Protein AF-A0A1F6U1R1-F1 (afdb_monomer_lite)

Sequence (102 aa):
MAPDDRALLADYAWFLYNQDPTNTEGLVRELYGRLYRLEPRNPHALWFLGLAAYQKGDYRKAVGYWERMLKLVPPQGNTAKELRAAIAKARAMAAGGGTPGR

Foldseek 3Di:
DPDPPLVVLVVVLVVVCVVPVLDLDDPNVVSLVVSCVVPVQDLVSLQSQLSSCVVVLVLVSNLVSLVSSLVVDDCPDPSNVVSVVSNVVSVCSVVPVDDDDD

Structure (mmCIF, N/CA/C/O backbone):
data_AF-A0A1F6U1R1-F1
#
_entry.id   AF-A0A1F6U1R1-F1
#
loop_
_atom_site.group_PDB
_atom_site.id
_atom_site.type_symbol
_atom_site.label_atom_id
_atom_site.label_alt_id
_atom_site.label_comp_id
_atom_site.label_asym_id
_atom_site.label_entity_id
_atom_site.label_seq_id
_atom_site.pdbx_PDB_ins_code
_atom_site.Cartn_x
_atom_site.Cartn_y
_atom_site.Cartn_z
_atom_site.occupancy
_atom_site.B_iso_or_equiv
_atom_site.auth_seq_id
_atom_site.auth_comp_id
_atom_site.auth_asym_id
_atom_site.auth_atom_id
_atom_site.pdbx_PDB_model_num
ATOM 1 N N . MET A 1 1 ? 15.718 -10.662 -24.843 1.00 46.81 1 MET A N 1
ATOM 2 C CA . MET A 1 1 ? 14.485 -10.385 -24.080 1.00 46.81 1 MET A CA 1
ATOM 3 C C . MET A 1 1 ? 14.608 -8.960 -23.582 1.00 46.81 1 MET A C 1
ATOM 5 O O . MET A 1 1 ? 15.555 -8.690 -22.856 1.00 46.81 1 MET A O 1
ATOM 9 N N . ALA A 1 2 ? 13.779 -8.037 -24.073 1.00 52.03 2 ALA A N 1
ATOM 10 C CA . ALA A 1 2 ? 13.746 -6.690 -23.509 1.00 52.03 2 ALA A CA 1
ATOM 11 C C . ALA A 1 2 ? 13.223 -6.798 -22.065 1.00 52.03 2 ALA A C 1
ATOM 13 O O . ALA A 1 2 ? 12.352 -7.642 -21.838 1.00 52.03 2 ALA A O 1
ATOM 14 N N . PRO A 1 3 ? 13.754 -6.034 -21.095 1.00 54.28 3 PRO A N 1
ATOM 15 C CA . PRO A 1 3 ? 13.137 -5.958 -19.775 1.00 54.28 3 PRO A CA 1
ATOM 16 C C . PRO A 1 3 ? 11.654 -5.629 -19.973 1.00 54.28 3 PRO A C 1
ATOM 18 O O . PRO A 1 3 ? 11.330 -4.658 -20.655 1.00 54.28 3 PRO A O 1
ATOM 21 N N . ASP A 1 4 ? 10.769 -6.494 -19.473 1.00 65.31 4 ASP A N 1
ATOM 22 C CA . ASP A 1 4 ? 9.324 -6.328 -19.621 1.00 65.31 4 ASP A CA 1
ATOM 23 C C . ASP A 1 4 ? 8.936 -4.924 -19.139 1.00 65.31 4 ASP A C 1
ATOM 25 O O . ASP A 1 4 ? 9.364 -4.504 -18.060 1.00 65.31 4 ASP A O 1
ATOM 29 N N . ASP A 1 5 ? 8.090 -4.217 -19.898 1.00 76.88 5 ASP A N 1
ATOM 30 C CA . ASP A 1 5 ? 7.612 -2.859 -19.575 1.00 76.88 5 ASP A CA 1
ATOM 31 C C . ASP A 1 5 ? 7.115 -2.733 -18.122 1.00 76.88 5 ASP A C 1
ATOM 33 O O . ASP A 1 5 ? 7.133 -1.656 -17.531 1.00 76.88 5 ASP A O 1
ATOM 37 N N . ARG A 1 6 ? 6.672 -3.848 -17.528 1.00 82.50 6 ARG A N 1
ATOM 38 C CA . ARG A 1 6 ? 6.198 -3.958 -16.144 1.00 82.50 6 ARG A CA 1
ATOM 39 C C . ARG A 1 6 ? 7.314 -3.804 -15.110 1.00 82.50 6 ARG A C 1
ATOM 41 O O . ARG A 1 6 ? 7.115 -3.099 -14.124 1.00 82.50 6 ARG A O 1
ATOM 48 N N . ALA A 1 7 ? 8.470 -4.429 -15.340 1.00 82.38 7 ALA A N 1
ATOM 49 C CA . ALA A 1 7 ? 9.618 -4.341 -14.441 1.00 82.38 7 ALA A CA 1
ATOM 50 C C . ALA A 1 7 ? 10.201 -2.924 -14.464 1.00 82.38 7 ALA A C 1
ATOM 52 O O . ALA A 1 7 ? 10.381 -2.317 -13.414 1.00 82.38 7 ALA A O 1
ATOM 53 N N . LEU A 1 8 ? 10.354 -2.344 -15.660 1.00 86.50 8 LEU A N 1
ATOM 54 C CA . LEU A 1 8 ? 10.793 -0.956 -15.811 1.00 86.50 8 LEU A CA 1
ATOM 55 C C . LEU A 1 8 ? 9.814 0.027 -15.149 1.00 86.50 8 LEU A C 1
ATOM 57 O O . LEU A 1 8 ? 10.231 0.977 -14.488 1.00 86.50 8 LEU A O 1
ATOM 61 N N . LEU A 1 9 ? 8.506 -0.212 -15.294 1.00 87.75 9 LEU A N 1
ATOM 62 C CA . LEU A 1 9 ? 7.474 0.577 -14.624 1.00 87.75 9 LEU A CA 1
ATOM 63 C C . LEU A 1 9 ? 7.592 0.491 -13.096 1.00 87.75 9 LEU A C 1
ATOM 65 O O . LEU A 1 9 ? 7.445 1.511 -12.425 1.00 87.75 9 LEU A O 1
ATOM 69 N N . ALA A 1 10 ? 7.845 -0.702 -12.553 1.00 88.50 10 ALA A N 1
ATOM 70 C CA . ALA A 1 10 ? 8.015 -0.914 -11.120 1.00 88.50 10 ALA A CA 1
ATOM 71 C C . ALA A 1 10 ? 9.273 -0.223 -10.583 1.00 88.50 10 ALA A C 1
ATOM 73 O O . ALA A 1 10 ? 9.177 0.513 -9.601 1.00 88.50 10 ALA A O 1
ATOM 74 N N . ASP A 1 11 ? 10.411 -0.384 -11.259 1.00 90.44 11 ASP A N 1
ATOM 75 C CA . ASP A 1 11 ? 11.679 0.241 -10.873 1.00 90.44 11 ASP A CA 1
ATOM 76 C C . ASP A 1 11 ? 11.583 1.768 -10.923 1.00 90.44 11 ASP A C 1
ATOM 78 O O . ASP A 1 11 ? 12.027 2.457 -10.003 1.00 90.44 11 ASP A O 1
ATOM 82 N N . TYR A 1 12 ? 10.933 2.312 -11.956 1.00 91.12 12 TYR A N 1
ATOM 83 C CA . TYR A 1 12 ? 10.733 3.752 -12.077 1.00 91.12 12 TYR A CA 1
ATOM 84 C C . TYR A 1 12 ? 9.779 4.301 -11.006 1.00 91.12 12 TYR A C 1
ATOM 86 O O . TYR A 1 12 ? 10.073 5.320 -10.379 1.00 91.12 12 TYR A O 1
ATOM 94 N N . ALA A 1 13 ? 8.664 3.611 -10.739 1.00 92.31 13 ALA A N 1
ATOM 95 C CA . ALA A 1 13 ? 7.737 3.986 -9.672 1.00 92.31 13 ALA A CA 1
ATOM 96 C C . ALA A 1 13 ? 8.411 3.948 -8.291 1.00 92.31 13 ALA A C 1
ATOM 98 O O . ALA A 1 13 ? 8.210 4.847 -7.471 1.00 92.31 13 ALA A O 1
ATOM 99 N N . TRP A 1 14 ? 9.231 2.926 -8.044 1.00 91.12 14 TRP A N 1
ATOM 100 C CA . TRP A 1 14 ? 10.005 2.780 -6.817 1.00 91.12 14 TRP A CA 1
ATOM 101 C C . TRP A 1 14 ? 11.057 3.878 -6.670 1.00 91.12 14 TRP A C 1
ATOM 103 O O . TRP A 1 14 ? 11.149 4.490 -5.607 1.00 91.12 14 TRP A O 1
ATOM 113 N N . PHE A 1 15 ? 11.789 4.188 -7.743 1.00 93.31 15 PHE A N 1
ATOM 114 C CA . PHE A 1 15 ? 12.769 5.269 -7.753 1.00 93.31 15 PHE A CA 1
ATOM 115 C C . PHE A 1 15 ? 12.128 6.612 -7.387 1.00 93.31 15 PHE A C 1
ATOM 117 O O . PHE A 1 15 ? 12.612 7.279 -6.476 1.00 93.31 15 PHE A O 1
ATOM 124 N N . LEU A 1 16 ? 11.015 6.980 -8.033 1.00 91.81 16 LEU A N 1
ATOM 125 C CA . LEU A 1 16 ? 10.310 8.230 -7.730 1.00 91.81 16 LEU A CA 1
ATOM 126 C C . LEU A 1 16 ? 9.779 8.267 -6.293 1.00 91.81 16 LEU A C 1
ATOM 128 O O . LEU A 1 16 ? 9.911 9.287 -5.623 1.00 91.81 16 LEU A O 1
ATOM 132 N N . TYR A 1 17 ? 9.219 7.158 -5.805 1.00 92.06 17 TYR A N 1
ATOM 133 C CA . TYR A 1 17 ? 8.740 7.069 -4.426 1.00 92.06 17 TYR A CA 1
ATOM 134 C C . TYR A 1 17 ? 9.868 7.217 -3.401 1.00 92.06 17 TYR A C 1
ATOM 136 O O . TYR A 1 17 ? 9.671 7.834 -2.366 1.00 92.06 17 TYR A O 1
ATOM 144 N N . ASN A 1 18 ? 11.065 6.700 -3.674 1.00 92.25 18 ASN A N 1
ATOM 145 C CA . ASN A 1 18 ? 12.188 6.853 -2.748 1.00 92.25 18 ASN A CA 1
ATOM 146 C C . ASN A 1 18 ? 12.752 8.276 -2.692 1.00 92.25 18 ASN A C 1
ATOM 148 O O . ASN A 1 18 ? 13.370 8.626 -1.689 1.00 92.25 18 ASN A O 1
ATOM 152 N N . GLN A 1 19 ? 12.564 9.084 -3.741 1.00 93.50 19 GLN A N 1
ATOM 153 C CA . GLN A 1 19 ? 12.941 10.502 -3.712 1.00 93.50 19 GLN A CA 1
ATOM 154 C C . GLN A 1 19 ? 12.044 11.294 -2.753 1.00 93.50 19 GLN A C 1
ATOM 156 O O . GLN A 1 19 ? 12.527 12.169 -2.041 1.00 93.50 19 GLN A O 1
ATOM 161 N N . ASP A 1 20 ? 10.752 10.962 -2.716 1.00 91.94 20 ASP A N 1
ATOM 162 C CA . ASP A 1 20 ? 9.790 11.543 -1.782 1.00 91.94 20 ASP A CA 1
ATOM 163 C C . ASP A 1 20 ? 8.750 10.496 -1.342 1.00 91.94 20 ASP A C 1
ATOM 165 O O . ASP A 1 20 ? 7.687 10.366 -1.960 1.00 91.94 20 ASP A O 1
ATOM 169 N N . PRO A 1 21 ? 9.019 9.763 -0.243 1.00 88.94 21 PRO A N 1
ATOM 170 C CA . PRO A 1 21 ? 8.114 8.726 0.256 1.00 88.94 21 PRO A CA 1
ATOM 171 C C . PRO A 1 21 ? 6.786 9.266 0.793 1.00 88.94 21 PRO A C 1
ATOM 173 O O . PRO A 1 21 ? 5.870 8.495 1.087 1.00 88.94 21 PRO A O 1
ATOM 176 N N . THR A 1 22 ? 6.679 10.584 0.978 1.00 89.31 22 THR A N 1
ATOM 177 C CA . THR A 1 22 ? 5.443 11.220 1.437 1.00 89.31 22 THR A CA 1
ATOM 178 C C . THR A 1 22 ? 4.513 11.536 0.274 1.00 89.31 22 THR A C 1
ATOM 180 O O . THR A 1 22 ? 3.292 11.501 0.451 1.00 89.31 22 THR A O 1
ATOM 183 N N . ASN A 1 23 ? 5.069 11.748 -0.923 1.00 91.62 23 ASN A N 1
ATOM 184 C CA . ASN A 1 23 ? 4.309 12.013 -2.130 1.00 91.62 23 ASN A CA 1
ATOM 185 C C . ASN A 1 23 ? 3.599 10.751 -2.637 1.00 91.62 23 ASN A C 1
ATOM 187 O O . ASN A 1 23 ? 4.206 9.811 -3.151 1.00 91.62 23 ASN A O 1
ATOM 191 N N . THR A 1 24 ? 2.272 10.761 -2.536 1.00 93.12 24 THR A N 1
ATOM 192 C CA . THR A 1 24 ? 1.408 9.698 -3.061 1.00 93.12 24 THR A CA 1
ATOM 193 C C . THR A 1 24 ? 0.553 10.149 -4.243 1.00 93.12 24 THR A C 1
ATOM 195 O O . THR A 1 24 ? -0.444 9.503 -4.567 1.00 93.12 24 THR A O 1
ATOM 198 N N . GLU A 1 25 ? 0.930 11.242 -4.909 1.00 92.56 25 GLU A N 1
ATOM 199 C CA . GLU A 1 25 ? 0.172 11.880 -5.990 1.00 92.56 25 GLU A CA 1
ATOM 200 C C . GLU A 1 25 ? 1.012 12.072 -7.262 1.00 92.56 25 GLU A C 1
ATOM 202 O O . GLU A 1 25 ? 2.176 11.686 -7.342 1.00 92.56 25 GLU A O 1
ATOM 207 N N . GLY A 1 26 ? 0.398 12.638 -8.304 1.00 93.62 26 GLY A N 1
ATOM 208 C CA . GLY A 1 26 ? 1.063 12.900 -9.579 1.00 93.62 26 GLY A CA 1
ATOM 209 C C . GLY A 1 26 ? 1.579 11.625 -10.249 1.00 93.62 26 GLY A C 1
ATOM 210 O O . GLY A 1 26 ? 0.930 10.576 -10.208 1.00 93.62 26 GLY A O 1
ATOM 211 N N . LEU A 1 27 ? 2.764 11.717 -10.855 1.00 92.12 27 LEU A N 1
ATOM 212 C CA . LEU A 1 27 ? 3.326 10.643 -11.673 1.00 92.12 27 LEU A CA 1
ATOM 213 C C . LEU A 1 27 ? 3.527 9.340 -10.888 1.00 92.12 27 LEU A C 1
ATOM 215 O O . LEU A 1 27 ? 3.164 8.277 -11.383 1.00 92.12 27 LEU A O 1
ATOM 219 N N . VAL A 1 28 ? 4.034 9.390 -9.650 1.00 94.06 28 VAL A N 1
ATOM 220 C CA . VAL A 1 28 ? 4.255 8.170 -8.851 1.00 94.06 28 VAL A CA 1
ATOM 221 C C . VAL A 1 28 ? 2.944 7.403 -8.635 1.00 94.06 28 VAL A C 1
ATOM 223 O O . VAL A 1 28 ? 2.906 6.176 -8.758 1.00 94.06 28 VAL A O 1
ATOM 226 N N . ARG A 1 29 ? 1.827 8.118 -8.455 1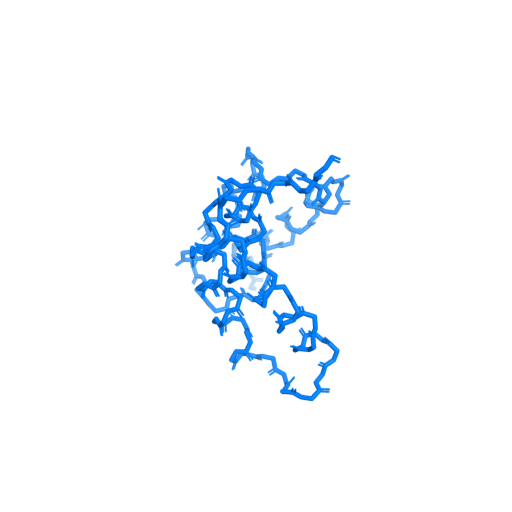.00 94.81 29 ARG A N 1
ATOM 227 C CA . ARG A 1 29 ? 0.500 7.506 -8.347 1.00 94.81 29 ARG A CA 1
ATOM 228 C C . ARG A 1 29 ? 0.009 6.894 -9.646 1.00 94.81 29 ARG A C 1
ATOM 230 O O . ARG A 1 29 ? -0.579 5.811 -9.620 1.00 94.81 29 ARG A O 1
ATOM 237 N N . GLU A 1 30 ? 0.233 7.562 -10.769 1.00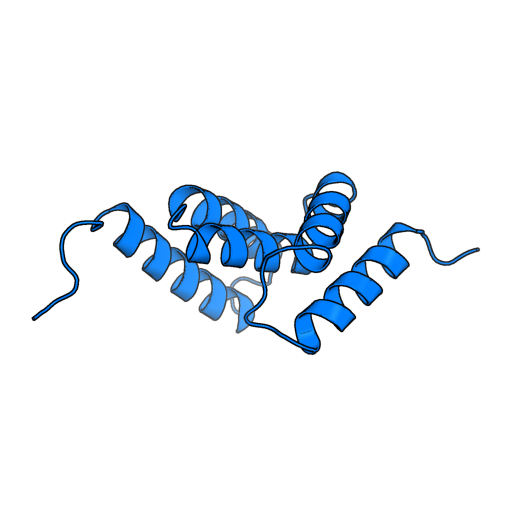 94.12 30 GLU A N 1
ATOM 238 C CA . GLU A 1 30 ? -0.125 7.028 -12.083 1.00 94.12 30 GLU A CA 1
ATOM 239 C C . GLU A 1 30 ? 0.648 5.746 -12.398 1.00 94.12 30 GLU A C 1
ATOM 241 O O . GLU A 1 30 ? 0.051 4.761 -12.847 1.00 94.12 30 GLU A O 1
ATOM 246 N N . LEU A 1 31 ? 1.949 5.723 -12.093 1.00 93.94 31 LEU A N 1
ATOM 247 C CA . LEU A 1 31 ? 2.807 4.563 -12.317 1.00 93.94 31 LEU A CA 1
ATOM 248 C C . LEU A 1 31 ? 2.371 3.375 -11.461 1.00 93.94 31 LEU A C 1
ATOM 250 O O . LEU A 1 31 ? 2.128 2.301 -12.009 1.00 93.94 31 LEU A O 1
ATOM 254 N N . TYR A 1 32 ? 2.169 3.558 -10.151 1.00 95.19 32 TYR A N 1
ATOM 255 C CA . TYR A 1 32 ? 1.682 2.474 -9.292 1.00 95.19 32 TYR A CA 1
ATOM 256 C C . TYR A 1 32 ? 0.250 2.042 -9.626 1.00 95.19 32 TYR A C 1
ATOM 258 O O . TYR A 1 32 ? -0.077 0.860 -9.519 1.00 95.19 32 TYR A O 1
ATOM 266 N N . GLY A 1 33 ? -0.603 2.959 -10.091 1.00 94.31 33 GLY A N 1
ATOM 267 C CA . GLY A 1 33 ? -1.935 2.626 -10.593 1.00 94.31 33 GLY A CA 1
ATOM 268 C C . GLY A 1 33 ? -1.891 1.784 -11.873 1.00 94.31 33 GLY A C 1
ATOM 269 O O . GLY A 1 33 ? -2.664 0.836 -12.031 1.00 94.31 33 GLY A O 1
ATOM 270 N N . ARG A 1 34 ? -0.970 2.086 -12.796 1.00 93.94 34 ARG A N 1
ATOM 271 C CA . ARG A 1 34 ? -0.719 1.256 -13.983 1.00 93.94 34 ARG A CA 1
ATOM 272 C C . ARG A 1 34 ? -0.106 -0.090 -13.594 1.00 93.94 34 ARG A C 1
ATOM 274 O O . ARG A 1 34 ? -0.591 -1.107 -14.081 1.00 93.94 34 ARG A O 1
ATOM 281 N N . LEU A 1 35 ? 0.867 -0.106 -12.684 1.00 93.00 35 LEU A N 1
ATOM 282 C CA . LEU A 1 35 ? 1.498 -1.328 -12.190 1.00 93.00 35 LEU A CA 1
ATOM 283 C C . LEU A 1 35 ? 0.465 -2.248 -11.546 1.00 93.00 35 LEU A C 1
ATOM 285 O O . LEU A 1 35 ? 0.428 -3.423 -11.866 1.00 93.00 35 LEU A O 1
ATOM 289 N N . TYR A 1 36 ? -0.447 -1.714 -10.736 1.00 94.50 36 TYR A N 1
ATOM 290 C CA . TYR A 1 36 ? -1.525 -2.498 -10.137 1.00 94.50 36 TYR A CA 1
ATOM 291 C C . TYR A 1 36 ? -2.498 -3.093 -11.169 1.00 94.50 36 TYR A C 1
ATOM 293 O O . TYR A 1 36 ? -2.992 -4.200 -10.976 1.00 94.50 36 TYR A O 1
ATOM 301 N N . ARG A 1 37 ? -2.780 -2.395 -12.280 1.00 93.19 37 ARG A N 1
ATOM 302 C CA . ARG A 1 37 ? -3.606 -2.952 -13.371 1.00 93.19 37 ARG A CA 1
ATOM 303 C C . ARG A 1 37 ? -2.916 -4.113 -14.086 1.00 93.19 37 ARG A C 1
ATOM 305 O O . ARG A 1 37 ? -3.596 -5.039 -14.514 1.00 93.19 37 ARG A O 1
ATOM 312 N N . LEU A 1 38 ? -1.594 -4.046 -14.228 1.00 91.56 38 LEU A N 1
ATOM 313 C CA . LEU A 1 38 ? -0.789 -5.077 -14.887 1.00 91.56 38 LEU A CA 1
ATOM 314 C C . LEU A 1 38 ? -0.499 -6.253 -13.944 1.00 91.56 38 LEU A C 1
ATOM 316 O O . LEU A 1 38 ? -0.572 -7.410 -14.346 1.00 91.56 38 LEU A O 1
ATOM 320 N N . GLU A 1 39 ? -0.222 -5.950 -12.680 1.00 91.62 39 GLU A N 1
ATOM 321 C CA . GLU A 1 39 ? 0.130 -6.887 -11.621 1.00 91.62 39 GLU A CA 1
ATOM 322 C C . GLU A 1 39 ? -0.660 -6.575 -10.337 1.00 91.62 39 GLU A C 1
ATOM 324 O O . GLU A 1 39 ? -0.138 -5.984 -9.385 1.00 91.62 39 GLU A O 1
ATOM 329 N N . PRO A 1 40 ? -1.922 -7.031 -10.235 1.00 93.75 40 PRO A N 1
ATOM 330 C CA . PRO A 1 40 ? -2.765 -6.772 -9.061 1.00 93.75 40 PRO A CA 1
ATOM 331 C C . PRO A 1 40 ? -2.242 -7.383 -7.753 1.00 93.75 40 PRO A C 1
ATOM 333 O O . PRO A 1 40 ? -2.763 -7.102 -6.673 1.00 93.75 40 PRO A O 1
ATOM 336 N N . ARG A 1 41 ? -1.243 -8.266 -7.854 1.00 92.62 41 ARG A N 1
ATOM 337 C CA . ARG A 1 41 ? -0.559 -8.929 -6.741 1.00 92.62 41 ARG A CA 1
ATOM 338 C C . ARG A 1 41 ? 0.854 -8.385 -6.504 1.00 92.62 41 ARG A C 1
ATOM 340 O O . ARG A 1 41 ? 1.597 -8.993 -5.748 1.00 92.62 41 ARG A O 1
ATOM 347 N N . ASN A 1 42 ? 1.241 -7.270 -7.121 1.00 92.62 42 ASN A N 1
ATOM 348 C CA . ASN A 1 42 ? 2.547 -6.673 -6.868 1.00 92.62 42 ASN A CA 1
ATOM 349 C C . ASN A 1 42 ? 2.575 -6.025 -5.464 1.00 92.62 42 ASN A C 1
ATOM 351 O O . ASN A 1 42 ? 1.778 -5.114 -5.204 1.00 92.62 42 ASN A O 1
ATOM 355 N N . PRO A 1 43 ? 3.464 -6.455 -4.546 1.00 92.12 43 PRO A N 1
ATOM 356 C CA . PRO A 1 43 ? 3.497 -5.932 -3.180 1.00 92.12 43 PRO A CA 1
ATOM 357 C C . PRO A 1 43 ? 3.788 -4.428 -3.103 1.00 92.12 43 PRO A C 1
ATOM 359 O O . PRO A 1 43 ? 3.199 -3.750 -2.264 1.00 92.12 43 PRO A O 1
ATOM 362 N N . HIS A 1 44 ? 4.624 -3.885 -3.995 1.00 91.44 44 HIS A N 1
ATOM 363 C CA . HIS A 1 44 ? 4.946 -2.454 -4.016 1.00 91.44 44 HIS A CA 1
ATOM 364 C C . HIS A 1 44 ? 3.726 -1.618 -4.408 1.00 91.44 44 HIS A C 1
ATOM 366 O O . HIS A 1 44 ? 3.416 -0.624 -3.753 1.00 91.44 44 HIS A O 1
ATOM 372 N N . ALA A 1 45 ? 2.978 -2.063 -5.423 1.00 95.25 45 ALA A N 1
ATOM 373 C CA . ALA A 1 45 ? 1.747 -1.395 -5.832 1.00 95.25 45 ALA A CA 1
ATOM 374 C C . ALA A 1 45 ? 0.674 -1.445 -4.737 1.00 95.25 45 ALA A C 1
ATOM 376 O O . ALA A 1 45 ? 0.028 -0.437 -4.457 1.00 95.25 45 ALA A O 1
ATOM 377 N N . LEU A 1 46 ? 0.501 -2.597 -4.082 1.00 96.56 46 LEU A N 1
ATOM 378 C CA . LEU A 1 46 ? -0.451 -2.742 -2.978 1.00 96.56 46 LEU A CA 1
ATOM 379 C C . LEU A 1 46 ? -0.069 -1.875 -1.771 1.00 96.56 46 LEU A C 1
ATOM 381 O O . LEU A 1 46 ? -0.943 -1.241 -1.180 1.00 96.56 46 LEU A O 1
ATOM 385 N N . TRP A 1 47 ? 1.220 -1.807 -1.426 1.00 95.06 47 TRP A N 1
ATOM 386 C CA . TRP A 1 47 ? 1.712 -0.929 -0.367 1.00 95.06 47 TRP A CA 1
ATOM 387 C C . TRP A 1 47 ? 1.419 0.541 -0.678 1.00 95.06 47 TRP A C 1
ATOM 389 O O . TRP A 1 47 ? 0.745 1.212 0.110 1.00 95.06 47 TRP A O 1
ATOM 399 N N . PHE A 1 48 ? 1.864 1.012 -1.848 1.00 96.06 48 PHE A N 1
ATOM 400 C CA . PHE A 1 48 ? 1.721 2.403 -2.265 1.00 96.06 48 PHE A CA 1
ATOM 401 C C . PHE A 1 48 ? 0.251 2.823 -2.369 1.00 96.06 48 PHE A C 1
ATOM 403 O O . PHE A 1 48 ? -0.136 3.857 -1.830 1.00 96.06 48 PHE A O 1
ATOM 410 N N . LEU A 1 49 ? -0.600 2.021 -3.018 1.00 96.81 49 LEU A N 1
ATOM 411 C CA . LEU A 1 49 ? -2.021 2.353 -3.165 1.00 96.81 49 LEU A CA 1
ATOM 412 C C . LEU A 1 49 ? -2.755 2.356 -1.821 1.00 96.81 49 LEU A C 1
ATOM 414 O O . LEU A 1 49 ? -3.668 3.161 -1.629 1.00 96.81 49 LEU A O 1
ATOM 418 N N . GLY A 1 50 ? -2.348 1.495 -0.885 1.00 96.75 50 GLY A N 1
ATOM 419 C CA . GLY A 1 50 ? -2.851 1.532 0.483 1.00 96.75 50 GLY A CA 1
ATOM 420 C C . GLY A 1 50 ? -2.451 2.814 1.216 1.00 96.75 50 GLY A C 1
ATOM 421 O O . GLY A 1 50 ? -3.306 3.456 1.823 1.00 96.75 50 GLY A O 1
ATOM 422 N N . LEU A 1 51 ? -1.190 3.239 1.088 1.00 95.44 51 LEU A N 1
ATOM 423 C CA . LEU A 1 51 ? -0.696 4.499 1.650 1.00 95.44 51 LEU A CA 1
ATOM 424 C C . LEU A 1 51 ? -1.417 5.714 1.048 1.00 95.44 51 LEU A C 1
ATOM 426 O O . LEU A 1 51 ? -1.907 6.561 1.792 1.00 95.44 51 LEU A O 1
ATOM 430 N N . ALA A 1 52 ? -1.554 5.765 -0.277 1.00 95.88 52 ALA A N 1
ATOM 431 C CA . ALA A 1 52 ? -2.263 6.831 -0.981 1.00 95.88 52 ALA A CA 1
ATOM 432 C C . ALA A 1 52 ? -3.732 6.928 -0.536 1.00 95.88 52 ALA A C 1
ATOM 434 O O . ALA A 1 52 ? -4.255 8.015 -0.295 1.00 95.88 52 ALA A O 1
ATOM 435 N N . ALA A 1 53 ? -4.411 5.786 -0.384 1.00 96.38 53 ALA A N 1
ATOM 436 C CA . ALA A 1 53 ? -5.778 5.749 0.128 1.00 96.38 53 ALA A CA 1
ATOM 437 C C . ALA A 1 53 ? -5.856 6.220 1.590 1.00 96.38 53 ALA A C 1
ATOM 439 O O . ALA A 1 53 ? -6.749 6.993 1.933 1.00 96.38 53 ALA A O 1
ATOM 440 N N . TYR A 1 54 ? -4.903 5.807 2.430 1.00 96.06 54 TYR A N 1
ATOM 441 C CA . TYR A 1 54 ? -4.827 6.213 3.831 1.00 96.06 54 TYR A CA 1
ATOM 442 C C . TYR A 1 54 ? -4.650 7.730 3.974 1.00 96.06 54 TYR A C 1
ATOM 444 O O . TYR A 1 54 ? -5.370 8.355 4.748 1.00 96.06 54 TYR A O 1
ATOM 452 N N . GLN A 1 55 ? -3.739 8.333 3.201 1.00 93.31 55 GLN A N 1
ATOM 453 C CA . GLN A 1 55 ? -3.498 9.781 3.219 1.00 93.31 55 GLN A CA 1
ATOM 454 C C . GLN A 1 55 ? -4.728 10.588 2.773 1.00 93.31 55 GLN A C 1
ATOM 456 O O . GLN A 1 55 ? -4.983 11.663 3.306 1.00 93.31 55 GLN A O 1
ATOM 461 N N . LYS A 1 56 ? -5.540 10.046 1.856 1.00 93.94 56 LYS A N 1
ATOM 462 C CA . LYS A 1 56 ? -6.815 10.653 1.431 1.00 93.94 56 LYS A CA 1
ATOM 463 C C . LYS A 1 56 ? -7.965 10.467 2.425 1.00 93.94 56 LYS A C 1
ATOM 465 O O . LYS A 1 56 ? -9.078 10.903 2.143 1.00 93.94 56 LYS A O 1
ATOM 470 N N . GLY A 1 57 ? -7.742 9.773 3.541 1.00 94.81 57 GLY A N 1
ATOM 471 C CA . GLY A 1 57 ? -8.796 9.414 4.491 1.00 94.81 57 GLY A CA 1
ATOM 472 C C . GLY A 1 57 ? -9.712 8.282 4.013 1.00 94.81 57 GLY A C 1
ATOM 473 O O . GLY A 1 57 ? -10.679 7.942 4.694 1.00 94.81 57 GLY A O 1
ATOM 474 N N . ASP A 1 58 ? -9.409 7.640 2.878 1.00 96.62 58 ASP A N 1
ATOM 475 C CA . ASP A 1 58 ? -10.120 6.447 2.410 1.00 96.62 58 ASP A CA 1
ATOM 476 C C . ASP A 1 58 ? -9.548 5.197 3.090 1.00 96.62 58 ASP A C 1
ATOM 478 O O . ASP A 1 58 ? -8.945 4.301 2.487 1.00 96.62 58 ASP A O 1
ATOM 482 N N . TYR A 1 59 ? -9.727 5.154 4.407 1.00 96.88 59 TYR A N 1
ATOM 483 C CA . TYR A 1 59 ? -9.193 4.099 5.256 1.00 96.88 59 TYR A CA 1
ATOM 484 C C . TYR A 1 59 ? -9.737 2.715 4.880 1.00 96.88 59 TYR A C 1
ATOM 486 O O . TYR A 1 59 ? -9.032 1.716 5.016 1.00 96.88 59 TYR A O 1
ATOM 494 N N . ARG A 1 60 ? -10.967 2.639 4.351 1.00 96.31 60 ARG A N 1
ATOM 495 C CA . ARG A 1 60 ? -11.557 1.380 3.872 1.00 96.31 60 ARG A CA 1
ATOM 496 C C . ARG A 1 60 ? -10.789 0.833 2.670 1.00 96.31 60 ARG A C 1
ATOM 498 O O . ARG A 1 60 ? -10.451 -0.352 2.666 1.00 96.31 60 ARG A O 1
ATOM 505 N N . LYS A 1 61 ? -10.465 1.672 1.676 1.00 96.88 61 LYS A N 1
ATOM 506 C CA . LYS A 1 61 ? -9.616 1.241 0.553 1.00 96.88 61 LYS A CA 1
ATOM 507 C C . LYS A 1 61 ? -8.205 0.885 1.010 1.00 96.88 61 LYS A C 1
ATOM 509 O O . LYS A 1 61 ? -7.675 -0.121 0.541 1.00 96.88 61 LYS A O 1
ATOM 514 N N . ALA A 1 62 ? -7.625 1.648 1.939 1.00 97.88 62 ALA A N 1
ATOM 515 C CA . ALA A 1 62 ? -6.294 1.361 2.477 1.00 97.88 62 ALA A CA 1
ATOM 516 C C . ALA A 1 62 ? -6.205 -0.055 3.069 1.00 97.88 62 ALA A C 1
ATOM 518 O O . ALA A 1 62 ? -5.341 -0.844 2.682 1.00 97.88 62 ALA A O 1
ATOM 519 N N . VAL A 1 63 ? -7.169 -0.407 3.930 1.00 98.00 63 VAL A N 1
ATOM 520 C CA . VAL A 1 63 ? -7.294 -1.751 4.515 1.00 98.00 63 VAL A CA 1
ATOM 521 C C . VAL A 1 63 ? -7.374 -2.819 3.425 1.00 98.00 63 VAL A C 1
ATOM 523 O O . VAL A 1 63 ? -6.635 -3.799 3.481 1.00 98.00 63 VAL A O 1
ATOM 526 N N . GLY A 1 64 ? -8.208 -2.614 2.402 1.00 97.56 64 GLY A N 1
ATOM 527 C CA . GLY A 1 64 ? -8.376 -3.583 1.319 1.00 97.56 64 GLY A CA 1
ATOM 528 C C . GLY A 1 64 ? -7.085 -3.883 0.546 1.00 97.56 64 GLY A C 1
ATOM 529 O O . GLY A 1 64 ? -6.832 -5.040 0.202 1.00 97.56 64 GLY A O 1
ATOM 530 N N . TYR A 1 65 ? -6.244 -2.877 0.287 1.00 98.12 65 TYR A N 1
ATOM 531 C CA . TYR A 1 65 ? -4.957 -3.092 -0.384 1.00 98.12 65 TYR A CA 1
ATOM 532 C C . TYR A 1 65 ? -3.952 -3.828 0.507 1.00 98.12 65 TYR A C 1
ATOM 534 O O . TYR A 1 65 ? -3.344 -4.810 0.071 1.00 98.12 65 TYR A O 1
ATOM 542 N N . TRP A 1 66 ? -3.812 -3.416 1.766 1.00 98.19 66 TRP A N 1
ATOM 543 C CA . TRP A 1 66 ? -2.859 -4.040 2.683 1.00 98.19 66 TRP A CA 1
ATOM 544 C C . TRP A 1 66 ? -3.256 -5.463 3.080 1.00 98.19 66 TRP A C 1
ATOM 546 O O . TRP A 1 66 ? -2.384 -6.313 3.228 1.00 98.19 66 TRP A O 1
ATOM 556 N N . GLU A 1 67 ? -4.548 -5.783 3.172 1.00 97.38 67 GLU A N 1
ATOM 557 C CA . GLU A 1 67 ? -5.013 -7.162 3.377 1.00 97.38 67 GLU A CA 1
ATOM 558 C C . GLU A 1 67 ? -4.656 -8.081 2.210 1.00 97.38 67 GLU A C 1
ATOM 560 O O . GLU A 1 67 ? -4.316 -9.248 2.416 1.00 97.38 67 GLU A O 1
ATOM 565 N N . ARG A 1 68 ? -4.721 -7.574 0.973 1.00 97.19 68 ARG A N 1
ATOM 566 C CA . ARG A 1 68 ? -4.266 -8.329 -0.201 1.00 97.19 68 ARG A CA 1
ATOM 567 C C . ARG A 1 68 ? -2.767 -8.572 -0.131 1.00 97.19 68 ARG A C 1
ATOM 569 O O . ARG A 1 68 ? -2.351 -9.699 -0.366 1.00 97.19 68 ARG A O 1
ATOM 576 N N . MET A 1 69 ? -1.985 -7.564 0.253 1.00 96.75 69 MET A N 1
ATOM 577 C CA . MET A 1 69 ? -0.538 -7.706 0.428 1.00 96.75 69 MET A CA 1
ATOM 578 C C . MET A 1 69 ? -0.191 -8.685 1.556 1.00 96.75 69 MET A C 1
ATOM 580 O O . MET A 1 69 ? 0.708 -9.506 1.399 1.00 96.75 69 MET A O 1
ATOM 584 N N . LEU A 1 70 ? -0.944 -8.669 2.660 1.00 96.44 70 LEU A N 1
ATOM 585 C CA . LEU A 1 70 ? -0.736 -9.559 3.803 1.00 96.44 70 LEU A CA 1
ATOM 586 C C . LEU A 1 70 ? -0.860 -11.043 3.422 1.00 96.44 70 LEU A C 1
ATOM 588 O O . LEU A 1 70 ? -0.178 -11.879 4.004 1.00 96.44 70 LEU A O 1
ATOM 592 N N . LYS A 1 71 ? -1.693 -11.370 2.425 1.00 95.75 71 LYS A N 1
ATOM 593 C CA . LYS A 1 71 ? -1.846 -12.736 1.889 1.00 95.75 71 LYS A CA 1
ATOM 594 C C . LYS A 1 71 ? -0.662 -13.197 1.031 1.00 95.75 71 LYS A C 1
ATOM 596 O O . LYS A 1 71 ? -0.588 -14.378 0.713 1.00 95.75 71 LYS A O 1
ATOM 601 N N . LEU A 1 72 ? 0.213 -12.280 0.617 1.00 94.12 72 LEU A N 1
ATOM 602 C CA . LEU A 1 72 ? 1.350 -12.559 -0.266 1.00 94.12 72 LEU A CA 1
ATOM 603 C C . LEU A 1 72 ? 2.675 -12.676 0.490 1.00 94.12 72 LEU A C 1
ATOM 605 O O . LEU A 1 72 ? 3.632 -13.227 -0.045 1.00 94.12 72 LEU A O 1
ATOM 609 N N . VAL A 1 73 ? 2.747 -12.147 1.712 1.00 93.06 73 VAL A N 1
ATOM 610 C CA . VAL A 1 73 ? 3.972 -12.141 2.519 1.00 93.06 73 VAL A CA 1
ATOM 611 C C . VAL A 1 73 ? 3.971 -13.275 3.550 1.00 93.06 73 VAL A C 1
ATOM 613 O O . VAL A 1 73 ? 2.903 -13.694 4.005 1.00 93.06 73 VAL A O 1
ATOM 616 N N . PRO A 1 74 ? 5.149 -13.761 3.984 1.00 94.12 74 PRO A N 1
ATOM 617 C CA . PRO A 1 74 ? 5.235 -14.758 5.043 1.00 94.12 74 PRO A CA 1
ATOM 618 C C . PRO A 1 74 ? 4.557 -14.272 6.335 1.00 94.12 74 PRO A C 1
ATOM 620 O O . PRO A 1 74 ? 4.884 -13.188 6.828 1.00 94.12 74 PRO A O 1
ATOM 623 N N . PRO A 1 75 ? 3.658 -15.063 6.949 1.00 89.75 75 PRO A N 1
ATOM 624 C CA . PRO A 1 75 ? 2.814 -14.598 8.052 1.00 89.75 75 PRO A CA 1
ATOM 625 C C . PRO A 1 75 ? 3.590 -14.236 9.325 1.00 89.75 75 PRO A C 1
ATOM 627 O O . PRO A 1 75 ? 3.074 -13.470 10.143 1.00 89.75 75 PRO A O 1
ATOM 630 N N . GLN A 1 76 ? 4.801 -14.770 9.492 1.00 90.69 76 GLN A N 1
ATOM 631 C CA . GLN A 1 76 ? 5.685 -14.531 10.640 1.00 90.69 76 GLN A CA 1
ATOM 632 C C . GLN A 1 76 ? 6.777 -13.481 10.349 1.00 90.69 76 GLN A C 1
ATOM 634 O O . GLN A 1 76 ? 7.584 -13.179 11.222 1.00 90.69 76 GLN A O 1
ATOM 639 N N . GLY A 1 77 ? 6.813 -12.913 9.138 1.00 93.94 77 GLY A N 1
ATOM 640 C CA . GLY A 1 77 ? 7.815 -11.923 8.746 1.00 93.94 77 GLY A CA 1
ATOM 641 C C . GLY A 1 77 ? 7.546 -10.525 9.309 1.00 93.94 77 GLY A C 1
ATOM 642 O O . GLY A 1 77 ? 6.404 -10.167 9.616 1.00 93.94 77 GLY A O 1
ATOM 643 N N . ASN A 1 78 ? 8.594 -9.698 9.374 1.00 94.56 78 ASN A N 1
ATOM 644 C CA . ASN A 1 78 ? 8.487 -8.309 9.833 1.00 94.56 78 ASN A CA 1
ATOM 645 C C . ASN A 1 78 ? 7.481 -7.499 8.992 1.00 94.56 78 ASN A C 1
ATOM 647 O O . ASN A 1 78 ? 6.622 -6.818 9.545 1.00 94.56 78 ASN A O 1
ATOM 651 N N . THR A 1 79 ? 7.471 -7.691 7.669 1.00 92.81 79 THR A N 1
ATOM 652 C CA . THR A 1 79 ? 6.494 -7.064 6.763 1.00 92.81 79 THR A CA 1
ATOM 653 C C . THR A 1 79 ? 5.047 -7.410 7.127 1.00 92.81 79 THR A C 1
ATOM 655 O O . THR A 1 79 ? 4.170 -6.552 7.088 1.00 92.81 79 THR A O 1
ATOM 658 N N . ALA A 1 80 ? 4.765 -8.653 7.534 1.00 95.81 80 ALA A N 1
ATOM 659 C CA . ALA A 1 80 ? 3.421 -9.041 7.960 1.00 95.81 80 ALA A CA 1
ATOM 660 C C . ALA A 1 80 ? 3.025 -8.371 9.284 1.00 95.81 80 ALA A C 1
ATOM 662 O O . ALA A 1 80 ? 1.857 -8.034 9.481 1.00 95.81 80 ALA A O 1
ATOM 663 N N . LYS A 1 81 ? 3.980 -8.162 10.199 1.00 96.75 81 LYS A N 1
ATOM 664 C CA . LYS A 1 81 ? 3.759 -7.412 11.444 1.00 96.75 81 LYS A CA 1
ATOM 665 C C . LYS A 1 81 ? 3.435 -5.943 11.149 1.00 96.75 81 LYS A C 1
ATOM 667 O O . LYS A 1 81 ? 2.448 -5.430 11.673 1.00 96.75 81 LYS A O 1
ATOM 672 N N . GLU A 1 82 ? 4.207 -5.306 10.273 1.00 95.06 82 GLU A N 1
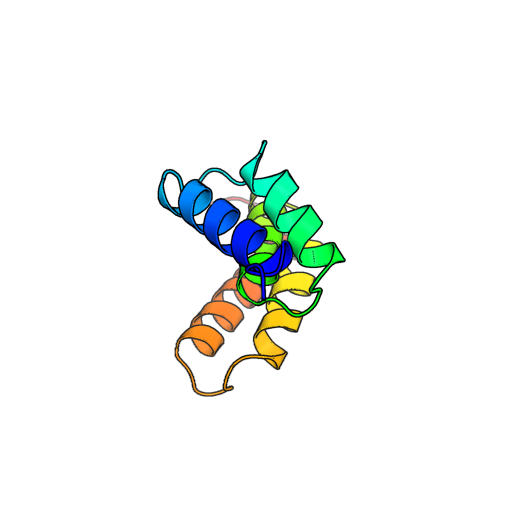ATOM 673 C CA . GLU A 1 82 ? 3.999 -3.917 9.843 1.00 95.06 82 GLU A CA 1
ATOM 674 C C . GLU A 1 82 ? 2.649 -3.730 9.142 1.00 95.06 82 GLU A C 1
ATOM 676 O O . GLU A 1 82 ? 1.886 -2.833 9.502 1.00 95.06 82 GLU A O 1
ATOM 681 N N . LEU A 1 83 ? 2.291 -4.627 8.217 1.00 96.69 83 LEU A N 1
ATOM 682 C CA . L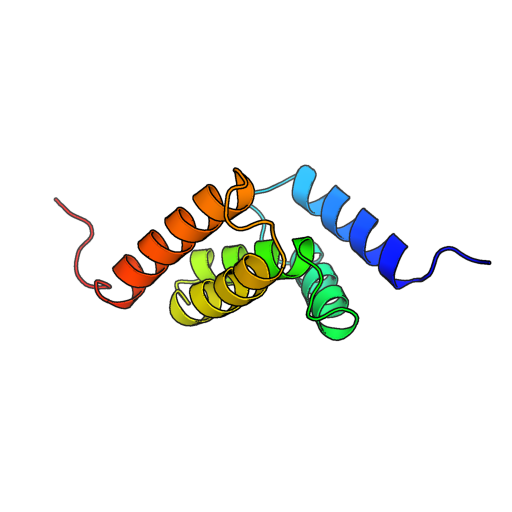EU A 1 83 ? 0.993 -4.592 7.540 1.00 96.69 83 LEU A CA 1
ATOM 683 C C . LEU A 1 83 ? -0.171 -4.737 8.515 1.00 96.69 83 LEU A C 1
ATOM 685 O O . LEU A 1 83 ? -1.144 -3.995 8.417 1.00 96.69 83 LEU A O 1
ATOM 689 N N . ARG A 1 84 ? -0.087 -5.659 9.482 1.00 97.38 84 ARG A N 1
ATOM 690 C CA . ARG A 1 84 ? -1.134 -5.812 10.505 1.00 97.38 84 ARG A CA 1
ATOM 691 C C . ARG A 1 84 ? -1.296 -4.543 11.340 1.00 97.38 84 ARG A C 1
ATOM 693 O O . ARG A 1 84 ? -2.430 -4.151 11.602 1.00 97.38 84 ARG A O 1
ATOM 700 N N . ALA A 1 85 ? -0.197 -3.887 11.715 1.00 96.81 85 ALA A N 1
ATOM 701 C CA . ALA A 1 85 ? -0.244 -2.621 12.443 1.00 96.81 85 ALA A CA 1
ATOM 702 C C . ALA A 1 85 ? -0.881 -1.500 11.601 1.00 96.81 85 ALA A C 1
ATOM 704 O O . ALA A 1 85 ? -1.768 -0.794 12.085 1.00 96.81 85 ALA A O 1
ATOM 705 N N . ALA A 1 86 ? -0.496 -1.381 10.327 1.00 95.94 86 ALA A N 1
ATOM 706 C CA . ALA A 1 86 ? -1.073 -0.412 9.399 1.00 95.94 86 ALA A CA 1
ATOM 707 C C . ALA A 1 86 ? -2.583 -0.644 9.197 1.00 95.94 86 ALA A C 1
ATOM 709 O O . ALA A 1 86 ? -3.382 0.284 9.333 1.00 95.94 86 ALA A O 1
ATOM 710 N N . ILE A 1 87 ? -2.992 -1.898 8.971 1.00 97.69 87 ILE A N 1
ATOM 711 C CA . ILE A 1 87 ? -4.399 -2.304 8.845 1.00 97.69 87 ILE A CA 1
ATOM 712 C C . ILE A 1 87 ? -5.179 -1.972 10.118 1.00 97.69 87 ILE A C 1
ATOM 714 O O . ILE A 1 87 ? -6.264 -1.401 10.029 1.00 97.69 87 ILE A O 1
ATOM 718 N N . ALA A 1 88 ? -4.646 -2.298 11.298 1.00 97.00 88 ALA A N 1
ATOM 719 C CA . ALA A 1 88 ? -5.303 -2.001 12.569 1.00 97.00 88 ALA A CA 1
ATOM 720 C C . ALA A 1 88 ? -5.525 -0.492 12.746 1.00 97.00 88 ALA A C 1
ATOM 722 O O . ALA A 1 88 ? -6.637 -0.070 13.068 1.00 97.00 88 ALA A O 1
ATOM 723 N N . LYS A 1 89 ? -4.506 0.324 12.447 1.00 96.00 89 LYS A N 1
ATOM 724 C CA . LYS A 1 89 ? -4.605 1.787 12.494 1.00 96.00 89 LYS A CA 1
ATOM 725 C C . LYS A 1 89 ? -5.662 2.313 11.523 1.00 96.00 89 LYS A C 1
ATOM 727 O O . LYS A 1 89 ? -6.529 3.079 11.926 1.00 96.00 89 LYS A O 1
ATOM 732 N N . ALA A 1 90 ? -5.643 1.876 10.264 1.00 96.38 90 ALA A N 1
ATOM 733 C CA . ALA A 1 90 ? -6.635 2.298 9.277 1.00 96.38 90 ALA A CA 1
ATOM 734 C C . ALA A 1 90 ? -8.059 1.873 9.657 1.00 96.38 90 ALA A C 1
ATOM 736 O O . ALA A 1 90 ? -8.986 2.664 9.523 1.00 96.38 90 ALA A O 1
ATOM 737 N N . ARG A 1 91 ? -8.250 0.663 10.195 1.00 95.94 91 ARG A N 1
ATOM 738 C CA . ARG A 1 91 ? -9.559 0.220 10.699 1.00 95.94 91 ARG A CA 1
ATOM 739 C C . ARG A 1 91 ? -10.053 1.096 11.849 1.00 95.94 91 ARG A C 1
ATOM 741 O O . ARG A 1 91 ? -11.227 1.453 11.850 1.00 95.94 91 ARG A O 1
ATOM 748 N N . ALA A 1 92 ? -9.174 1.477 12.777 1.00 95.31 92 ALA A N 1
ATOM 749 C CA . ALA A 1 92 ? -9.522 2.400 13.854 1.00 95.31 92 ALA A CA 1
ATOM 750 C C . ALA A 1 92 ? -9.953 3.769 13.304 1.00 95.31 92 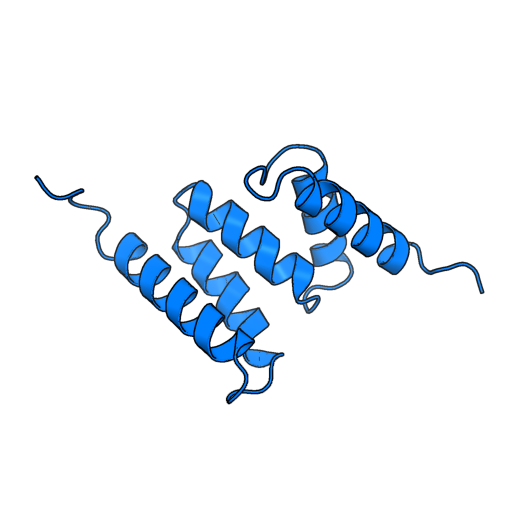ALA A C 1
ATOM 752 O O . ALA A 1 92 ? -11.006 4.266 13.686 1.00 95.31 92 ALA A O 1
ATOM 753 N N . MET A 1 93 ? -9.218 4.328 12.337 1.00 93.50 93 MET A N 1
ATOM 754 C CA . MET A 1 93 ? -9.589 5.593 11.687 1.00 93.50 93 MET A CA 1
ATOM 755 C C . MET A 1 93 ? -10.906 5.491 10.896 1.00 93.50 93 MET A C 1
ATOM 757 O O . MET A 1 93 ? -11.704 6.423 10.892 1.00 93.50 93 MET A O 1
ATOM 761 N N . ALA A 1 94 ? -11.169 4.346 10.256 1.00 91.56 94 ALA A N 1
ATOM 762 C CA . ALA A 1 94 ? -12.419 4.087 9.540 1.00 91.56 94 ALA A CA 1
ATOM 763 C C . ALA A 1 94 ? -13.632 3.967 10.479 1.00 91.56 94 ALA A C 1
ATOM 765 O O . ALA A 1 94 ? -14.742 4.331 10.092 1.00 91.56 94 ALA A O 1
ATOM 766 N N . ALA A 1 95 ? -13.428 3.414 11.678 1.00 86.88 95 ALA A N 1
ATOM 767 C CA . ALA A 1 95 ? -14.457 3.244 12.702 1.00 86.88 95 ALA A CA 1
ATOM 768 C C . ALA A 1 95 ? -14.648 4.502 13.567 1.00 86.88 95 ALA A C 1
ATOM 770 O O . ALA A 1 95 ? -15.723 4.711 14.118 1.00 86.88 95 ALA A O 1
ATOM 771 N N . GLY A 1 96 ? -13.605 5.325 13.682 1.00 73.88 96 GLY A N 1
ATOM 772 C CA . GLY A 1 96 ? -13.489 6.419 14.639 1.00 73.88 96 GLY A CA 1
ATOM 773 C C . GLY A 1 96 ? -13.184 7.771 14.003 1.00 73.88 96 GLY A C 1
ATOM 774 O O . GLY A 1 96 ? -12.512 8.581 14.622 1.00 73.88 96 GLY A O 1
ATOM 775 N N . GLY A 1 97 ? -13.698 8.068 12.806 1.00 58.84 97 GLY A N 1
ATOM 776 C CA . GLY A 1 97 ? -13.654 9.418 12.216 1.00 58.84 97 GLY A CA 1
ATOM 777 C C . GLY A 1 97 ? -14.330 10.534 13.044 1.00 58.84 97 GLY A C 1
ATOM 778 O O . GLY A 1 97 ? -14.543 11.623 12.523 1.00 58.84 97 GLY A O 1
ATOM 779 N N . GLY A 1 98 ? -14.668 10.287 14.314 1.00 50.06 98 GLY A N 1
ATOM 780 C CA . GLY A 1 98 ? -14.902 11.293 15.340 1.00 50.06 98 GLY A CA 1
ATOM 781 C C . GLY A 1 98 ? -13.710 11.368 16.298 1.00 50.06 98 GLY A C 1
ATOM 782 O O . GLY A 1 98 ? -13.377 10.389 16.958 1.00 50.06 98 GLY A O 1
ATOM 783 N N . THR A 1 99 ? -13.155 12.574 16.415 1.00 47.12 99 THR A N 1
ATOM 784 C CA . THR A 1 99 ? -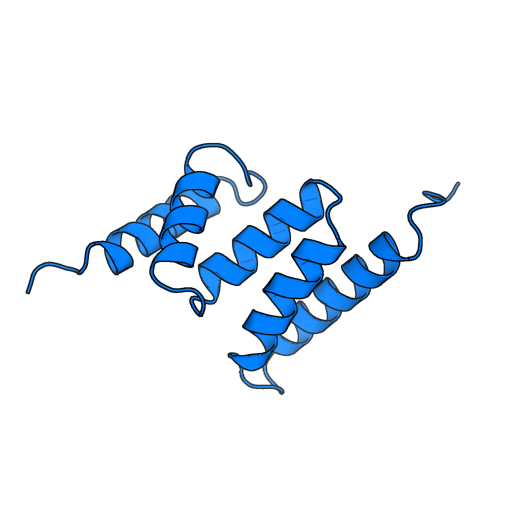12.144 13.068 17.372 1.00 47.12 99 THR A CA 1
ATOM 785 C C . THR A 1 99 ? -10.665 12.768 17.087 1.00 47.12 99 THR A C 1
ATOM 787 O O . THR A 1 99 ? -10.151 11.705 17.430 1.00 47.12 99 THR A O 1
ATOM 790 N N . PRO A 1 100 ? -9.909 13.776 16.605 1.00 50.09 100 PRO A N 1
ATOM 791 C CA . PRO A 1 100 ? -8.585 14.027 17.156 1.00 50.09 100 PRO A CA 1
ATOM 792 C C . PRO A 1 100 ? -8.760 14.421 18.631 1.00 50.09 100 PRO A C 1
ATOM 794 O O . PRO A 1 100 ? -9.600 15.258 18.962 1.00 50.09 100 PRO A O 1
ATOM 797 N N . GLY A 1 101 ? -8.014 13.778 19.524 1.00 53.81 101 GLY A N 1
ATOM 798 C CA . GLY A 1 101 ? -7.996 14.135 20.937 1.00 53.81 101 GLY A CA 1
ATOM 799 C C . GLY A 1 101 ? -7.373 15.514 21.177 1.00 53.81 101 GLY A C 1
ATOM 800 O O . GLY A 1 101 ? -6.353 15.813 20.569 1.00 53.81 101 GLY A O 1
ATOM 801 N N . ARG A 1 102 ? -8.030 16.249 22.088 1.00 41.81 102 ARG A N 1
ATOM 802 C CA . ARG A 1 102 ? -7.594 17.360 22.964 1.00 41.81 102 ARG A CA 1
ATOM 803 C C . ARG A 1 102 ? -6.678 18.444 22.407 1.00 41.81 102 ARG A C 1
ATOM 805 O O . ARG A 1 102 ? -5.489 18.161 22.163 1.00 41.81 102 ARG A O 1
#

Radius of gyration: 14.59 Å; chains: 1; bounding box: 29×32×47 Å

Organism: NCBI:txid1817766

InterPro domains:
  IPR011990 Tetratricopeptide-like helical domain superfamily [G3DSA:1.25.40.10] (4-94)
  IPR011990 Tetratricopeptide-like helical domain superfamily [SSF48452] (3-83)
  IPR013105 Tetratricopeptide repeat 2 [PF07719] (44-74)
  IPR019734 Tetratricopeptide repeat [PS50005] (43-76)
  IPR051263 Cytochrome c-type biogenesis [PTHR47870] (2-92)

Secondary structure (DSSP, 8-state):
-PPPHHHHHHHHHHHHHHH-TT--SHHHHHHHHHHHHH-TT-HHHHHHHHHHHHHTT-HHHHHHHHHHHHTTS-TTSHHHHHHHHHHHHHHHHHH--S----

pLDDT: mean 89.38, std 13.07, range [41.81, 98.19]